Protein AF-A0A1J3FNC4-F1 (afdb_monomer_lite)

Organism: Noccaea caerulescens (NCBI:txid107243)

Radius of gyration: 22.96 Å; chains: 1; bounding box: 68×33×52 Å

Foldseek 3Di:
DVLLCVQPVDDQQDDPDDVSSVVSLQPPDGDDDPPDDDDPLSVVLVNLQSDNPLCSHQCNPPHCVSVCPRPVNPPDDPVCNVVDDDPDDDDDDDCPVVPDDDPPDPPPPDDDD

InterPro domains:
  IPR000719 Protein kinase domain [PF00069] (1-73)
  IPR000719 Protein kinase domain [PS50011] (1-73)
  IPR011009 Protein kinase-like domain superfamily [SSF56112] (2-102)

pLDDT: mean 89.95, std 14.68, range [39.69, 98.56]

Secondary structure (DSSP, 8-state):
-HHHHHHHSS-TT--SSHHHHHHHHHHPPP---SSS---HHHHHHHHHHT-SSGGGSTTTTTTHHHHHTSGGGTT--TTTGGGSPPS--PPPP-GGGG------SSSSSS---

Sequence (113 aa):
IFIYELLYGSTPFKGQGNRATLHNVIGQALRFPELPHVSSAARDLIKGLLVKEPQKRIAYKRGATEIKQHPFFEGVNWALIRSATPPHVPEPVDFSCFASKDKESLAAVDGGK

Structure (mmCIF, N/CA/C/O backbone):
data_AF-A0A1J3FNC4-F1
#
_entry.id   AF-A0A1J3FNC4-F1
#
loop_
_atom_site.group_PDB
_atom_site.id
_atom_site.type_symbol
_atom_site.label_atom_id
_atom_site.label_alt_id
_atom_site.label_comp_id
_atom_site.label_asym_id
_atom_site.label_entity_id
_atom_site.label_seq_id
_atom_site.pdbx_PDB_ins_code
_atom_site.Cartn_x
_atom_site.Cartn_y
_atom_site.Cartn_z
_atom_site.occupancy
_atom_site.B_iso_or_equiv
_atom_site.auth_seq_id
_atom_site.auth_comp_id
_atom_site.auth_asym_id
_atom_site.auth_atom_id
_atom_site.pdbx_PDB_model_num
ATOM 1 N N . ILE A 1 1 ? 2.159 0.651 4.144 1.00 96.38 1 ILE A N 1
ATOM 2 C CA . ILE A 1 1 ? 2.941 1.885 4.408 1.00 96.38 1 ILE A CA 1
ATOM 3 C C . ILE A 1 1 ? 3.910 2.146 3.262 1.00 96.38 1 ILE A C 1
ATOM 5 O O . ILE A 1 1 ? 3.748 3.167 2.615 1.00 96.38 1 ILE A O 1
ATOM 9 N N . PHE A 1 2 ? 4.795 1.203 2.923 1.00 97.75 2 PHE A N 1
ATOM 10 C CA . PHE A 1 2 ? 5.807 1.404 1.876 1.00 97.75 2 PHE A CA 1
ATOM 11 C C . PHE A 1 2 ? 5.288 1.831 0.501 1.00 97.75 2 PHE A C 1
ATOM 13 O O . PHE A 1 2 ? 5.858 2.739 -0.075 1.00 97.75 2 PHE A O 1
ATOM 20 N N . ILE A 1 3 ? 4.189 1.264 -0.011 1.00 97.69 3 ILE A N 1
ATOM 21 C CA . ILE A 1 3 ? 3.654 1.695 -1.322 1.00 97.69 3 ILE A CA 1
ATOM 22 C C . ILE A 1 3 ? 3.318 3.195 -1.319 1.00 97.69 3 ILE A C 1
ATOM 24 O O . ILE A 1 3 ? 3.621 3.894 -2.276 1.00 97.69 3 ILE A O 1
ATOM 28 N N . TYR A 1 4 ? 2.741 3.707 -0.228 1.00 98.38 4 TYR A N 1
ATOM 29 C CA . TYR A 1 4 ? 2.478 5.141 -0.089 1.00 98.38 4 TYR A CA 1
ATOM 30 C C . TYR A 1 4 ? 3.793 5.934 -0.080 1.00 98.38 4 TYR A C 1
ATOM 32 O O . TYR A 1 4 ? 3.917 6.925 -0.785 1.00 98.38 4 TYR A O 1
ATOM 40 N N . GLU A 1 5 ? 4.784 5.486 0.685 1.00 98.00 5 GLU A N 1
ATOM 41 C CA . GLU A 1 5 ? 6.072 6.173 0.809 1.00 98.00 5 GLU A CA 1
ATOM 42 C C . GLU A 1 5 ? 6.870 6.196 -0.498 1.00 98.00 5 GLU A C 1
ATOM 44 O O . GLU A 1 5 ? 7.408 7.237 -0.853 1.00 98.00 5 GLU A O 1
ATOM 49 N N . LEU A 1 6 ? 6.873 5.103 -1.261 1.00 96.94 6 LEU A N 1
ATOM 50 C CA . LEU A 1 6 ? 7.512 5.042 -2.577 1.00 96.94 6 LEU A CA 1
ATOM 51 C C . LEU A 1 6 ? 6.870 6.007 -3.585 1.00 96.94 6 LEU A C 1
ATOM 53 O O . LEU A 1 6 ? 7.549 6.489 -4.483 1.00 96.94 6 LEU A O 1
ATOM 57 N N . LEU A 1 7 ? 5.572 6.290 -3.441 1.00 97.00 7 LEU A N 1
ATOM 58 C CA . LEU A 1 7 ? 4.832 7.165 -4.354 1.00 97.00 7 LEU A CA 1
ATOM 59 C C . LEU A 1 7 ? 4.842 8.638 -3.921 1.00 97.00 7 LEU A C 1
ATOM 61 O O . LEU A 1 7 ? 4.798 9.519 -4.773 1.00 97.00 7 LEU A O 1
ATOM 65 N N . TYR A 1 8 ? 4.884 8.911 -2.615 1.00 96.94 8 TYR A N 1
ATOM 66 C CA . TYR A 1 8 ? 4.749 10.260 -2.048 1.00 96.94 8 TYR A CA 1
ATOM 67 C C . TYR A 1 8 ? 6.005 10.770 -1.323 1.00 96.94 8 TYR A C 1
ATOM 69 O O . TYR A 1 8 ? 5.998 11.884 -0.802 1.00 96.94 8 TYR A O 1
ATOM 77 N N . GLY A 1 9 ? 7.064 9.963 -1.216 1.00 96.56 9 GLY A N 1
ATOM 78 C CA . GLY A 1 9 ? 8.321 10.315 -0.541 1.00 96.56 9 GLY A CA 1
ATOM 79 C C . GLY A 1 9 ? 8.217 10.488 0.981 1.00 96.56 9 GLY A C 1
ATOM 80 O O . GLY A 1 9 ? 9.153 10.962 1.621 1.00 96.56 9 GLY A O 1
ATOM 81 N N . SER A 1 10 ? 7.076 10.155 1.585 1.00 95.00 10 SER A N 1
ATOM 82 C CA . SER A 1 10 ? 6.831 10.300 3.024 1.00 95.00 10 SER A CA 1
ATOM 83 C C . SER A 1 10 ? 5.831 9.262 3.523 1.00 95.00 10 SER A C 1
ATOM 85 O O . SER A 1 10 ? 5.039 8.732 2.748 1.00 95.00 10 SER A O 1
ATOM 87 N N . THR A 1 11 ? 5.835 8.955 4.822 1.00 96.50 11 THR A N 1
ATOM 88 C CA . THR A 1 11 ? 4.864 8.015 5.401 1.00 96.50 11 THR A CA 1
ATOM 89 C C . THR A 1 11 ? 3.523 8.705 5.698 1.00 96.50 11 THR A C 1
ATOM 91 O O . THR A 1 11 ? 3.500 9.863 6.119 1.00 96.50 11 THR A O 1
ATOM 94 N N . PRO A 1 12 ? 2.378 8.007 5.552 1.00 96.75 12 PRO A N 1
ATOM 95 C CA . PRO A 1 12 ? 1.048 8.629 5.634 1.00 96.75 12 PRO A CA 1
ATOM 96 C C . PRO A 1 12 ? 0.649 9.104 7.043 1.00 96.75 12 PRO A C 1
ATOM 98 O O . PRO A 1 12 ? -0.330 9.833 7.193 1.00 96.75 12 PRO A O 1
ATOM 101 N N . PHE A 1 13 ? 1.375 8.676 8.080 1.00 97.81 13 PHE A N 1
ATOM 102 C CA . PHE A 1 13 ? 1.058 8.943 9.489 1.00 97.81 13 PHE A CA 1
ATOM 103 C C . PHE A 1 13 ? 2.236 9.565 10.254 1.00 97.81 13 PHE A C 1
ATOM 105 O O . PHE A 1 13 ? 2.266 9.504 11.483 1.00 97.81 13 PHE A O 1
ATOM 112 N N . LYS A 1 14 ? 3.225 10.140 9.553 1.00 96.25 14 LYS A N 1
ATOM 113 C CA . LYS A 1 14 ? 4.409 10.747 10.178 1.00 96.25 14 LYS A CA 1
ATOM 114 C C . LYS A 1 14 ? 3.996 11.835 11.177 1.00 96.25 14 LYS A C 1
ATOM 116 O O . LYS A 1 14 ? 3.299 12.778 10.816 1.00 96.25 14 LYS A O 1
ATOM 121 N N . GLY A 1 15 ? 4.417 11.695 12.431 1.00 96.38 15 GLY A N 1
ATOM 122 C CA . GLY A 1 15 ? 4.325 12.735 13.455 1.00 96.38 15 GLY A CA 1
ATOM 123 C C . GLY A 1 15 ? 5.683 13.393 13.718 1.00 96.38 15 GLY A C 1
ATOM 124 O O . GLY A 1 15 ? 6.698 12.988 13.155 1.00 96.38 15 GLY A O 1
ATOM 125 N N . GLN A 1 16 ? 5.714 14.380 14.618 1.00 96.19 16 GLN A N 1
ATOM 126 C CA . GLN A 1 16 ? 6.950 15.074 15.027 1.00 96.19 16 GLN A CA 1
ATOM 127 C C . GLN A 1 16 ? 7.969 14.146 15.723 1.00 96.19 16 GLN A C 1
ATOM 129 O O . GLN A 1 16 ? 9.150 14.459 15.797 1.00 96.19 16 GLN A O 1
ATOM 134 N N . GLY A 1 17 ? 7.523 12.987 16.213 1.00 97.25 17 GLY A N 1
ATOM 135 C CA . GLY A 1 17 ? 8.362 11.944 16.796 1.00 97.25 17 GLY A CA 1
ATOM 136 C C . GLY A 1 17 ? 7.584 10.637 16.958 1.00 97.25 17 GLY A C 1
ATOM 137 O O . GLY A 1 17 ? 6.402 10.563 16.614 1.00 97.25 17 GLY A O 1
ATOM 138 N N . ASN A 1 18 ? 8.221 9.606 17.517 1.00 97.50 18 ASN A N 1
ATOM 139 C CA . ASN A 1 18 ? 7.668 8.243 17.555 1.00 97.50 18 ASN A CA 1
ATOM 140 C C . ASN A 1 18 ? 6.295 8.161 18.231 1.00 97.50 18 ASN A C 1
ATOM 142 O O . ASN A 1 18 ? 5.379 7.543 17.694 1.00 97.50 18 ASN A O 1
ATOM 146 N N . ARG A 1 19 ? 6.120 8.832 19.378 1.00 98.00 19 ARG A N 1
ATOM 147 C CA . ARG A 1 19 ? 4.841 8.848 20.109 1.00 98.00 19 ARG A CA 1
ATOM 148 C C . ARG A 1 19 ? 3.711 9.447 19.268 1.00 98.00 19 ARG A C 1
ATOM 150 O O . ARG A 1 19 ? 2.631 8.869 19.199 1.00 98.00 19 ARG A O 1
ATOM 157 N N . ALA A 1 20 ? 3.980 10.566 18.595 1.00 98.00 20 ALA A N 1
ATOM 158 C CA . ALA A 1 20 ? 3.010 11.221 17.721 1.00 98.00 20 ALA A CA 1
ATOM 159 C C . ALA A 1 20 ? 2.680 10.350 16.498 1.00 98.00 20 ALA A C 1
ATOM 161 O O . ALA A 1 20 ? 1.515 10.197 16.149 1.00 98.00 20 ALA A O 1
ATOM 162 N N . THR A 1 21 ? 3.685 9.710 15.892 1.00 97.88 21 THR A N 1
ATOM 163 C CA . THR A 1 21 ? 3.482 8.775 14.776 1.00 97.88 21 THR A CA 1
ATOM 164 C C . THR A 1 21 ? 2.597 7.598 15.183 1.00 97.88 21 THR A C 1
ATOM 166 O O . THR A 1 21 ? 1.655 7.275 14.468 1.00 97.88 21 THR A O 1
ATOM 169 N N . LEU A 1 22 ? 2.839 6.979 16.344 1.00 97.31 22 LEU A N 1
ATOM 170 C CA . LEU A 1 22 ? 2.007 5.874 16.837 1.00 97.31 22 LEU A CA 1
ATOM 171 C C . LEU A 1 22 ? 0.562 6.317 17.085 1.00 97.31 22 LEU A C 1
ATOM 173 O O . LEU A 1 22 ? -0.371 5.629 16.672 1.00 97.31 22 LEU A O 1
ATOM 177 N N . HIS A 1 23 ? 0.373 7.494 17.686 1.00 98.00 23 HIS A N 1
ATOM 178 C CA . HIS A 1 23 ? -0.953 8.081 17.857 1.00 98.00 23 HIS A CA 1
ATOM 179 C C . HIS A 1 23 ? -1.663 8.280 16.504 1.00 98.00 23 HIS A C 1
ATOM 181 O O . HIS A 1 23 ? -2.815 7.876 16.337 1.00 98.00 23 HIS A O 1
ATOM 187 N N . ASN A 1 24 ? -0.960 8.809 15.499 1.00 97.88 24 ASN A N 1
ATOM 188 C CA . ASN A 1 24 ? -1.502 9.014 14.153 1.00 97.88 24 ASN A CA 1
ATOM 189 C C . ASN A 1 24 ? -1.832 7.688 13.448 1.00 97.88 24 ASN A C 1
ATOM 191 O O . ASN A 1 24 ? -2.865 7.572 12.788 1.00 97.88 24 ASN A O 1
ATOM 195 N N . VAL A 1 25 ? -0.999 6.656 13.614 1.00 96.94 25 VAL A N 1
ATOM 196 C CA . VAL A 1 25 ? -1.254 5.313 13.067 1.00 96.94 25 VAL A CA 1
ATOM 197 C C . VAL A 1 25 ? -2.571 4.740 13.590 1.00 96.94 25 VAL A C 1
ATOM 199 O O . VAL A 1 25 ? -3.243 4.025 12.848 1.00 96.94 25 VAL A O 1
ATOM 202 N N . ILE A 1 26 ? -2.991 5.087 14.806 1.00 95.94 26 ILE A N 1
ATOM 203 C CA . ILE A 1 26 ? -4.258 4.628 15.382 1.00 95.94 26 ILE A CA 1
ATOM 204 C C . ILE A 1 26 ? -5.411 5.551 14.961 1.00 95.94 26 ILE A C 1
ATOM 206 O O . ILE A 1 26 ? -6.367 5.088 14.342 1.00 95.94 26 ILE A O 1
ATOM 210 N N . GLY A 1 27 ? -5.308 6.850 15.255 1.00 94.50 27 GLY A N 1
ATOM 211 C CA . GLY A 1 27 ? -6.442 7.779 15.177 1.00 94.50 27 GLY A CA 1
ATOM 212 C C . GLY A 1 27 ? -6.557 8.592 13.887 1.00 94.50 27 GLY A C 1
ATOM 213 O O . GLY A 1 27 ? -7.648 9.035 13.536 1.00 94.50 27 GLY A O 1
ATOM 214 N N . GLN A 1 28 ? -5.464 8.802 13.150 1.00 96.50 28 GLN A N 1
ATOM 215 C CA . GLN A 1 28 ? -5.495 9.654 11.962 1.00 96.50 28 GLN A CA 1
ATOM 216 C C . GLN A 1 28 ? -6.058 8.894 10.755 1.00 96.50 28 GLN A C 1
ATOM 218 O O . GLN A 1 28 ? -5.614 7.785 10.423 1.00 96.50 28 GLN A O 1
ATOM 223 N N . ALA A 1 29 ? -7.008 9.523 10.060 1.00 96.56 29 ALA A N 1
ATOM 224 C CA . ALA A 1 29 ? -7.515 9.042 8.781 1.00 96.56 29 ALA A CA 1
ATOM 225 C C . ALA A 1 29 ? -6.429 9.120 7.693 1.00 96.56 29 ALA A C 1
ATOM 227 O O . ALA A 1 29 ? -5.627 10.056 7.655 1.00 96.56 29 ALA A O 1
ATOM 228 N N . LEU A 1 30 ? -6.416 8.139 6.789 1.00 97.44 30 LEU A N 1
ATOM 229 C CA . LEU A 1 30 ? -5.533 8.153 5.626 1.00 97.44 30 LEU A CA 1
ATOM 230 C C . LEU A 1 30 ? -5.921 9.312 4.699 1.00 97.44 30 LEU A C 1
ATOM 232 O O . LEU A 1 30 ? -7.071 9.411 4.273 1.00 97.44 30 LEU A O 1
ATOM 236 N N . ARG A 1 31 ? -4.952 10.163 4.362 1.00 96.56 31 ARG A N 1
ATOM 237 C CA . ARG A 1 31 ? -5.103 11.248 3.387 1.00 96.56 31 ARG A CA 1
ATOM 238 C C . ARG A 1 31 ? -4.083 11.073 2.276 1.00 96.56 31 ARG A C 1
ATOM 240 O O . ARG A 1 31 ? -3.007 10.535 2.510 1.00 96.56 31 ARG A O 1
ATOM 247 N N . PHE A 1 32 ? -4.439 11.535 1.086 1.00 96.88 32 PHE A N 1
ATOM 248 C CA . PHE A 1 32 ? -3.547 11.555 -0.062 1.00 96.88 32 PHE A CA 1
ATOM 249 C C . PHE A 1 32 ? -3.357 13.009 -0.493 1.00 96.88 32 PHE A C 1
ATOM 251 O O . PHE A 1 32 ? -4.367 13.693 -0.674 1.00 96.88 32 PHE A O 1
ATOM 258 N N . PRO A 1 33 ? -2.116 13.484 -0.666 1.00 95.69 33 PRO A N 1
ATOM 259 C CA . PRO A 1 33 ? -1.872 14.816 -1.200 1.00 95.69 33 PRO A CA 1
ATOM 260 C C . PRO A 1 33 ? -2.320 14.891 -2.666 1.00 95.69 33 PRO A C 1
ATOM 262 O O . PRO A 1 33 ? -2.498 13.863 -3.331 1.00 95.69 33 PRO A O 1
ATOM 265 N N . GLU A 1 34 ? -2.528 16.111 -3.159 1.00 94.12 34 GLU A N 1
ATOM 266 C CA . GLU A 1 34 ? -2.914 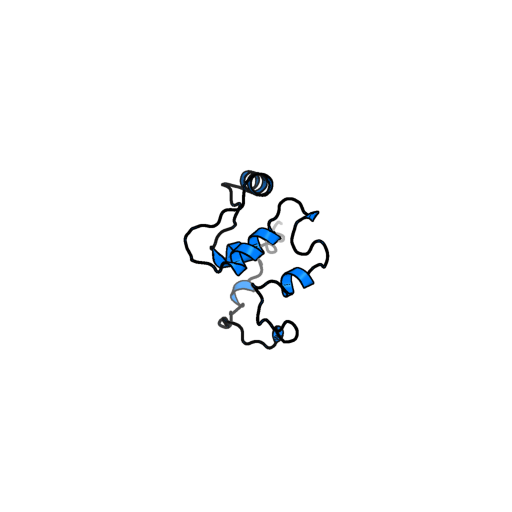16.369 -4.554 1.00 94.12 34 GLU A CA 1
ATOM 267 C C . GLU A 1 34 ? -1.788 16.024 -5.534 1.00 94.12 34 GLU A C 1
ATOM 269 O O . GLU A 1 34 ? -2.055 15.512 -6.621 1.00 94.12 34 GLU A O 1
ATOM 274 N N . LEU A 1 35 ? -0.538 16.230 -5.107 1.00 93.75 35 LEU A N 1
ATOM 275 C CA . LEU A 1 35 ? 0.672 15.961 -5.875 1.00 93.75 35 LEU A CA 1
ATOM 276 C C . LEU A 1 35 ? 1.660 15.084 -5.078 1.00 93.75 35 LEU A C 1
ATOM 278 O O . LEU A 1 35 ? 1.727 15.213 -3.851 1.00 93.75 35 LEU A O 1
ATOM 282 N N . PRO A 1 36 ? 2.454 14.228 -5.752 1.00 95.56 36 PRO A N 1
ATOM 283 C CA . PRO A 1 36 ? 2.344 13.858 -7.168 1.00 95.56 36 PRO A CA 1
ATOM 284 C C . PRO A 1 36 ? 1.033 13.125 -7.501 1.00 95.56 36 PRO A C 1
ATOM 286 O O . PRO A 1 36 ? 0.400 12.505 -6.639 1.00 95.56 36 PRO A O 1
ATOM 289 N N . HIS A 1 37 ? 0.626 13.192 -8.772 1.00 95.88 37 HIS A N 1
ATOM 290 C CA . HIS A 1 37 ? -0.512 12.423 -9.263 1.00 95.88 37 HIS A CA 1
ATOM 291 C C . HIS A 1 37 ? -0.180 10.930 -9.249 1.00 95.88 37 HIS A C 1
ATOM 293 O O . HIS A 1 37 ? 0.808 10.481 -9.822 1.00 95.88 37 HIS A O 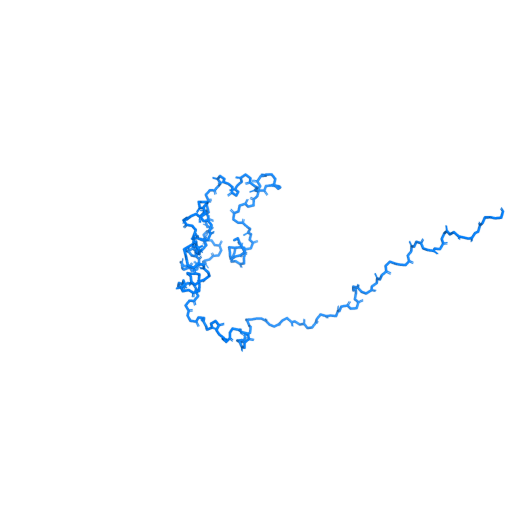1
ATOM 299 N N . VAL A 1 38 ? -1.040 10.160 -8.593 1.00 96.50 38 VAL A N 1
ATOM 300 C CA . VAL A 1 38 ? -0.913 8.712 -8.424 1.00 96.50 38 VAL A CA 1
ATOM 301 C C . VAL A 1 38 ? -2.191 8.064 -8.940 1.00 96.50 38 VAL A C 1
ATOM 303 O O . VAL A 1 38 ? -3.282 8.609 -8.748 1.00 96.50 38 VAL A O 1
ATOM 306 N N . SER A 1 39 ? -2.067 6.901 -9.582 1.00 97.38 39 SER A N 1
ATOM 307 C CA . SER A 1 39 ? -3.209 6.197 -10.166 1.00 97.38 39 SER A CA 1
ATOM 308 C C . SER A 1 39 ? -4.293 5.885 -9.126 1.00 97.38 39 SER A C 1
ATOM 310 O O . SER A 1 39 ? -4.020 5.633 -7.946 1.00 97.38 39 SER A O 1
ATOM 312 N N . SER A 1 40 ? -5.553 5.877 -9.568 1.00 97.81 40 SER A N 1
ATOM 313 C CA . SER A 1 40 ? -6.694 5.509 -8.723 1.00 97.81 40 SER A CA 1
ATOM 314 C C . SER A 1 40 ? -6.528 4.104 -8.142 1.00 97.81 40 SER A C 1
ATOM 316 O O . SER A 1 40 ? -6.750 3.920 -6.948 1.00 97.81 40 SER A O 1
ATOM 318 N N . ALA A 1 41 ? -6.038 3.152 -8.943 1.00 98.31 41 ALA A N 1
ATOM 319 C CA . ALA A 1 41 ? -5.749 1.786 -8.516 1.00 98.31 41 ALA A CA 1
ATOM 320 C C . ALA A 1 41 ? -4.702 1.722 -7.388 1.00 98.31 41 ALA A C 1
ATOM 322 O O . ALA A 1 41 ? -4.862 0.955 -6.441 1.00 98.31 41 ALA A O 1
ATOM 323 N N . ALA A 1 42 ? -3.652 2.547 -7.432 1.00 98.06 42 ALA A N 1
ATOM 324 C CA . ALA A 1 42 ? -2.664 2.606 -6.354 1.00 98.06 42 ALA A CA 1
ATOM 325 C C . ALA A 1 42 ? -3.269 3.168 -5.061 1.00 98.06 42 ALA A C 1
ATOM 327 O O . ALA A 1 42 ? -3.084 2.601 -3.982 1.00 98.06 42 ALA A O 1
ATOM 328 N N . ARG A 1 43 ? -4.035 4.263 -5.163 1.00 98.19 43 ARG A N 1
ATOM 329 C CA . ARG A 1 43 ? -4.746 4.850 -4.016 1.00 98.19 43 ARG A CA 1
ATOM 330 C C . ARG A 1 43 ? -5.738 3.860 -3.405 1.00 98.19 43 ARG A C 1
ATOM 332 O O . ARG A 1 43 ? -5.823 3.780 -2.181 1.00 98.19 43 ARG A O 1
ATOM 339 N N . ASP A 1 44 ? -6.453 3.108 -4.235 1.00 98.50 44 ASP A N 1
ATOM 340 C CA . ASP A 1 44 ? -7.407 2.088 -3.802 1.00 98.50 44 ASP A CA 1
ATOM 341 C C . ASP A 1 44 ? -6.719 0.938 -3.051 1.00 98.50 44 ASP A C 1
ATOM 343 O O . ASP A 1 44 ? -7.080 0.639 -1.910 1.00 98.50 44 ASP A O 1
ATOM 347 N N . LEU A 1 45 ? -5.616 0.410 -3.598 1.00 98.56 45 LEU A N 1
ATOM 348 C CA . LEU A 1 45 ? -4.818 -0.616 -2.924 1.00 98.56 45 LEU A CA 1
ATOM 349 C C . LEU A 1 45 ? -4.320 -0.136 -1.554 1.00 98.56 45 LEU A C 1
ATOM 351 O O . LEU A 1 45 ? -4.417 -0.856 -0.558 1.00 98.56 45 LEU A O 1
ATOM 355 N N . ILE A 1 46 ? -3.788 1.089 -1.480 1.00 98.38 46 ILE A N 1
ATOM 356 C CA . ILE A 1 46 ? -3.290 1.662 -0.223 1.00 98.38 46 ILE A CA 1
ATOM 357 C C . ILE A 1 46 ? -4.429 1.805 0.795 1.00 98.38 46 ILE A C 1
ATOM 359 O O . ILE A 1 46 ? -4.222 1.481 1.967 1.00 98.38 46 ILE A O 1
ATOM 363 N N . LYS A 1 47 ? -5.623 2.249 0.374 1.00 98.19 47 LYS A N 1
ATOM 364 C CA . LYS A 1 47 ? -6.803 2.316 1.252 1.00 98.19 47 LYS A CA 1
ATOM 365 C C . LYS A 1 47 ? -7.137 0.938 1.820 1.00 98.19 47 LYS A C 1
ATOM 367 O O . LYS A 1 47 ? -7.269 0.821 3.035 1.00 98.19 47 LYS A O 1
ATOM 372 N N . GLY A 1 48 ? -7.191 -0.095 0.976 1.00 97.94 48 GLY A N 1
ATOM 373 C CA . GLY A 1 48 ? -7.466 -1.473 1.393 1.00 97.94 48 GLY A CA 1
ATOM 374 C C . GLY A 1 48 ? -6.408 -2.055 2.338 1.00 97.94 48 GLY A C 1
ATOM 375 O O . GLY A 1 48 ? -6.742 -2.766 3.286 1.00 97.94 48 GLY A O 1
ATOM 376 N N . LEU A 1 49 ? -5.129 -1.725 2.131 1.00 97.94 49 LEU A N 1
ATOM 377 C CA . LEU A 1 49 ? -4.015 -2.170 2.982 1.00 97.94 49 LEU A CA 1
ATOM 378 C C . LEU A 1 49 ? -3.949 -1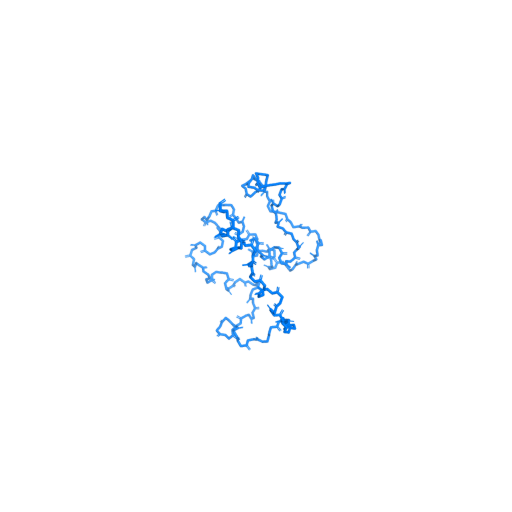.443 4.330 1.00 97.94 49 LEU A C 1
ATOM 380 O O . LEU A 1 49 ? -3.462 -2.010 5.307 1.00 97.94 49 LEU A O 1
ATOM 384 N N . LEU A 1 50 ? -4.394 -0.186 4.393 1.00 97.56 50 LEU A N 1
ATOM 385 C CA . LEU A 1 50 ? -4.292 0.669 5.582 1.00 97.56 50 LEU A CA 1
ATOM 386 C C . LEU A 1 50 ? -5.615 0.811 6.345 1.00 97.56 50 LEU A C 1
ATOM 388 O O . LEU A 1 50 ? -5.764 1.725 7.160 1.00 97.56 50 LEU A O 1
ATOM 392 N N . VAL A 1 51 ? -6.552 -0.117 6.133 1.00 97.31 51 VAL A N 1
ATOM 39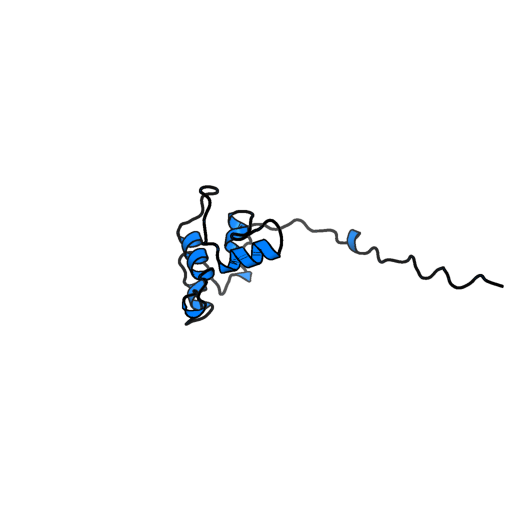3 C CA . VAL A 1 51 ? -7.742 -0.247 6.979 1.00 97.31 51 VAL A CA 1
ATOM 394 C C . VAL A 1 51 ? -7.314 -0.548 8.419 1.00 97.31 51 VAL A C 1
ATOM 396 O O . VAL A 1 51 ? -6.504 -1.451 8.681 1.00 97.31 51 VAL A O 1
ATOM 399 N N . LYS A 1 52 ? -7.858 0.239 9.358 1.00 95.75 52 LYS A N 1
ATOM 400 C CA . LYS A 1 52 ? -7.544 0.140 10.791 1.00 95.75 52 LYS A CA 1
ATOM 401 C C . LYS A 1 52 ? -8.020 -1.191 11.368 1.00 95.75 52 LYS A C 1
ATOM 403 O O . LYS A 1 52 ? -7.254 -1.863 12.048 1.00 95.75 52 LYS A O 1
ATOM 408 N N . GLU A 1 53 ? -9.245 -1.592 11.033 1.00 96.56 53 GLU A N 1
ATOM 409 C CA . GLU A 1 53 ? -9.829 -2.880 11.415 1.00 96.56 53 GLU A CA 1
ATOM 410 C C . GLU A 1 53 ? -9.170 -4.033 10.632 1.00 96.56 53 GLU A C 1
ATOM 412 O O . GLU A 1 53 ? -9.360 -4.127 9.416 1.00 96.56 53 GLU A O 1
ATOM 417 N N . PRO A 1 54 ? -8.428 -4.949 11.287 1.00 95.81 54 PRO A N 1
ATOM 418 C CA . PRO A 1 54 ? -7.676 -5.994 10.584 1.00 95.81 54 PRO A CA 1
ATOM 419 C C . PRO A 1 54 ? -8.552 -6.928 9.741 1.00 95.81 54 PRO A C 1
ATOM 421 O O . PRO A 1 54 ? -8.159 -7.318 8.649 1.00 95.81 54 PRO A O 1
ATOM 424 N N . GLN A 1 55 ? -9.764 -7.219 10.221 1.00 97.62 55 GLN A N 1
ATOM 425 C CA . GLN A 1 55 ? -10.757 -8.096 9.582 1.00 97.62 55 GLN A CA 1
ATOM 426 C C . GLN A 1 55 ? -11.258 -7.564 8.227 1.00 97.62 55 GLN A C 1
ATOM 428 O O . GLN A 1 55 ? -11.733 -8.319 7.382 1.00 97.62 55 GLN A O 1
ATOM 433 N N . LYS A 1 56 ? -11.180 -6.242 8.032 1.00 97.38 56 LYS A N 1
ATOM 434 C CA . LYS A 1 56 ? -11.622 -5.541 6.818 1.00 97.38 56 LYS A CA 1
ATOM 435 C C . LYS A 1 56 ? -10.458 -5.196 5.887 1.00 97.38 56 LYS A C 1
ATOM 437 O O . LYS A 1 56 ? -10.679 -4.644 4.813 1.00 97.38 56 LYS A O 1
ATOM 442 N N . ARG A 1 57 ? -9.220 -5.472 6.302 1.00 97.94 57 ARG A N 1
ATOM 443 C CA . ARG A 1 57 ? -8.026 -5.193 5.507 1.00 97.94 57 ARG A CA 1
ATOM 444 C C . ARG A 1 57 ? -7.954 -6.163 4.331 1.00 97.94 57 ARG A C 1
ATOM 446 O O . ARG A 1 57 ? -8.235 -7.351 4.487 1.00 97.94 57 ARG A O 1
ATOM 453 N N . ILE A 1 58 ? -7.536 -5.673 3.166 1.00 97.12 58 ILE A N 1
ATOM 454 C CA . ILE A 1 58 ? -7.213 -6.558 2.039 1.00 97.12 58 ILE A CA 1
ATOM 455 C C . ILE A 1 58 ? -6.163 -7.592 2.477 1.00 97.12 58 ILE A C 1
ATOM 457 O O . ILE A 1 58 ? -5.305 -7.295 3.311 1.00 97.12 58 ILE A O 1
ATOM 461 N N . ALA A 1 59 ? -6.240 -8.793 1.912 1.00 96.69 59 ALA A N 1
ATOM 462 C CA . ALA A 1 59 ? -5.513 -9.997 2.299 1.00 96.69 59 ALA A CA 1
ATOM 463 C C . ALA A 1 59 ? -5.996 -10.685 3.584 1.00 96.69 59 ALA A C 1
ATOM 465 O O . ALA A 1 59 ? -5.407 -11.696 3.964 1.00 96.69 59 ALA A O 1
ATOM 466 N N . TYR A 1 60 ? -7.067 -10.218 4.238 1.00 97.44 60 TYR A N 1
ATOM 467 C CA . TYR A 1 60 ? -7.583 -10.899 5.428 1.00 97.44 60 TYR A CA 1
ATOM 468 C C . TYR A 1 60 ? -8.183 -12.281 5.113 1.00 97.44 60 TYR A C 1
ATOM 470 O O . TYR A 1 60 ? -7.913 -13.239 5.832 1.00 97.44 60 TYR A O 1
ATOM 478 N N . LYS A 1 61 ? -8.974 -12.418 4.035 1.00 95.19 61 LYS A N 1
ATOM 479 C CA . LYS A 1 61 ? -9.709 -13.667 3.747 1.00 95.19 61 LYS A CA 1
ATOM 480 C C . LYS A 1 61 ? -8.898 -14.664 2.923 1.00 95.19 61 LYS A C 1
ATOM 482 O O . LYS A 1 61 ? -8.868 -15.845 3.249 1.00 95.19 61 LYS A O 1
ATOM 487 N N . ARG A 1 62 ? -8.265 -14.208 1.838 1.00 96.25 62 ARG A N 1
ATOM 488 C CA . ARG A 1 62 ? -7.512 -15.071 0.902 1.00 96.25 62 ARG A CA 1
ATOM 489 C C . ARG A 1 62 ? -6.018 -14.745 0.829 1.00 96.25 62 ARG A C 1
ATOM 491 O O . ARG A 1 62 ? -5.343 -15.139 -0.128 1.00 96.25 62 ARG A O 1
ATOM 498 N N . GLY A 1 63 ? -5.495 -14.016 1.812 1.00 96.25 63 GLY A N 1
ATOM 499 C CA . GLY A 1 63 ? -4.073 -13.698 1.893 1.00 96.25 63 GLY A CA 1
ATOM 500 C C . GLY A 1 63 ? -3.567 -12.909 0.684 1.00 96.25 63 GLY A C 1
ATOM 501 O O . GLY A 1 63 ? -4.276 -12.106 0.076 1.00 96.25 63 GLY A O 1
ATOM 502 N N . ALA A 1 64 ? -2.317 -13.173 0.303 1.00 95.94 64 ALA A N 1
ATOM 503 C CA . ALA A 1 64 ? -1.629 -12.455 -0.767 1.00 95.94 64 ALA A CA 1
ATOM 504 C C . ALA A 1 64 ? -2.337 -12.523 -2.133 1.00 95.94 64 ALA A C 1
ATOM 506 O O . ALA A 1 64 ? -2.105 -11.659 -2.975 1.00 95.94 64 ALA A O 1
ATOM 507 N N . THR A 1 65 ? -3.204 -13.511 -2.369 1.00 97.19 65 THR A N 1
ATOM 508 C CA . THR A 1 65 ? -3.940 -13.645 -3.634 1.00 97.19 65 THR A CA 1
ATOM 509 C C . THR A 1 65 ? -4.833 -12.434 -3.910 1.00 97.19 65 THR A C 1
ATOM 511 O O . THR A 1 65 ? -4.916 -12.004 -5.055 1.00 97.19 65 THR A O 1
ATOM 514 N N . GLU A 1 66 ? -5.454 -11.846 -2.881 1.00 97.50 66 GLU A N 1
ATOM 515 C CA . GLU A 1 66 ? -6.259 -10.621 -3.032 1.00 97.50 66 GLU A CA 1
ATOM 516 C C . GLU A 1 66 ? -5.410 -9.436 -3.493 1.00 97.50 66 GLU A C 1
ATOM 518 O O . GLU A 1 66 ? -5.829 -8.675 -4.358 1.00 97.50 66 GLU A O 1
ATOM 523 N N . ILE A 1 67 ? -4.190 -9.316 -2.966 1.00 97.81 67 ILE A N 1
ATOM 524 C CA . ILE A 1 67 ? -3.253 -8.261 -3.363 1.00 97.81 67 ILE A CA 1
ATOM 525 C C . ILE A 1 67 ? -2.806 -8.487 -4.810 1.00 97.81 67 ILE A C 1
ATOM 527 O O . ILE A 1 67 ? -2.844 -7.560 -5.607 1.00 97.81 67 ILE A O 1
ATOM 531 N N . LYS A 1 68 ? -2.429 -9.720 -5.172 1.00 96.88 68 LYS A N 1
ATOM 532 C CA . LYS A 1 68 ? -1.934 -10.058 -6.519 1.00 96.88 68 LYS A CA 1
ATOM 533 C C . LYS A 1 68 ? -2.962 -9.839 -7.631 1.00 96.88 68 LYS A C 1
ATOM 535 O O . LYS A 1 68 ? -2.560 -9.585 -8.759 1.00 96.88 68 LYS A O 1
ATOM 540 N N . GLN A 1 69 ? -4.251 -9.981 -7.320 1.00 97.00 69 GLN A N 1
ATOM 541 C CA . GLN A 1 69 ? -5.368 -9.791 -8.256 1.00 97.00 69 GLN A CA 1
ATOM 542 C C . GLN A 1 69 ? -5.895 -8.351 -8.288 1.00 97.00 69 GLN A C 1
ATOM 544 O O . GLN A 1 69 ? -6.803 -8.050 -9.057 1.00 97.00 69 GLN A O 1
ATOM 549 N N . HIS A 1 70 ? -5.367 -7.463 -7.444 1.00 98.38 70 HIS A N 1
ATOM 550 C CA . HIS A 1 70 ? -5.796 -6.074 -7.406 1.00 98.38 70 HIS A CA 1
ATOM 551 C C . HIS A 1 70 ? -5.446 -5.357 -8.725 1.00 98.38 70 HIS A C 1
ATOM 553 O O . HIS A 1 70 ? -4.327 -5.546 -9.207 1.00 98.38 70 HIS A O 1
ATOM 559 N N . PRO A 1 71 ? -6.300 -4.455 -9.258 1.00 98.38 71 PRO A N 1
ATOM 560 C CA . PRO A 1 71 ? -6.025 -3.714 -10.500 1.00 98.38 71 PRO A CA 1
ATOM 561 C C . PRO A 1 71 ? -4.690 -2.955 -10.528 1.00 98.38 71 PRO A C 1
ATOM 563 O O . PRO A 1 71 ? -4.127 -2.696 -11.581 1.00 98.38 71 PRO A O 1
ATOM 566 N N . PHE A 1 72 ? -4.138 -2.619 -9.360 1.00 98.06 72 PHE A N 1
ATOM 567 C CA . PHE A 1 72 ? -2.805 -2.007 -9.252 1.00 98.06 72 PHE A CA 1
ATOM 568 C C . PHE A 1 72 ? -1.682 -2.898 -9.810 1.00 98.06 72 PHE A C 1
ATOM 570 O O . PHE A 1 72 ? -0.681 -2.382 -10.292 1.00 98.06 72 PHE A O 1
ATOM 577 N N . PHE A 1 73 ? -1.843 -4.220 -9.733 1.00 97.25 73 PHE A N 1
ATOM 578 C CA . PHE A 1 73 ? -0.893 -5.207 -10.245 1.00 97.25 73 PHE A CA 1
ATOM 579 C C . PHE A 1 73 ? -1.387 -5.876 -11.537 1.00 97.25 73 PHE A C 1
ATOM 581 O O . PHE A 1 73 ? -0.925 -6.965 -11.888 1.00 97.25 73 PHE A O 1
ATOM 588 N N . GLU A 1 74 ? -2.327 -5.251 -12.249 1.00 96.62 74 GLU A N 1
ATOM 589 C CA . GLU A 1 74 ? -2.746 -5.722 -13.567 1.00 96.62 74 GLU A CA 1
ATOM 590 C C . GLU A 1 74 ? -1.543 -5.792 -14.523 1.00 96.62 74 GLU A C 1
ATOM 592 O O . GLU A 1 74 ? -0.666 -4.929 -14.521 1.00 96.62 74 GLU A O 1
ATOM 597 N N . GLY A 1 75 ? -1.460 -6.875 -15.300 1.00 94.00 75 GLY A N 1
ATOM 598 C CA . GLY A 1 75 ? -0.337 -7.137 -16.206 1.00 94.00 75 GLY A CA 1
ATOM 599 C C . GLY A 1 75 ? 0.921 -7.719 -15.545 1.00 94.00 75 GLY A C 1
ATOM 600 O O . GLY A 1 75 ? 1.840 -8.127 -16.254 1.00 94.00 75 GLY A O 1
ATOM 601 N N . VAL A 1 76 ? 0.981 -7.833 -14.212 1.00 95.44 76 VAL A N 1
ATOM 602 C CA . VAL A 1 76 ? 2.141 -8.432 -13.534 1.00 95.44 76 VAL A CA 1
ATOM 603 C C . VAL A 1 76 ? 2.122 -9.955 -13.653 1.00 95.44 76 VAL A C 1
ATOM 605 O O . VAL A 1 76 ? 1.274 -10.640 -13.078 1.00 95.44 76 VAL A O 1
ATOM 608 N N . ASN A 1 77 ? 3.130 -10.513 -14.328 1.00 95.56 77 ASN A N 1
ATOM 609 C CA . ASN A 1 77 ? 3.379 -11.951 -14.314 1.00 95.56 77 ASN A CA 1
ATOM 610 C C . ASN A 1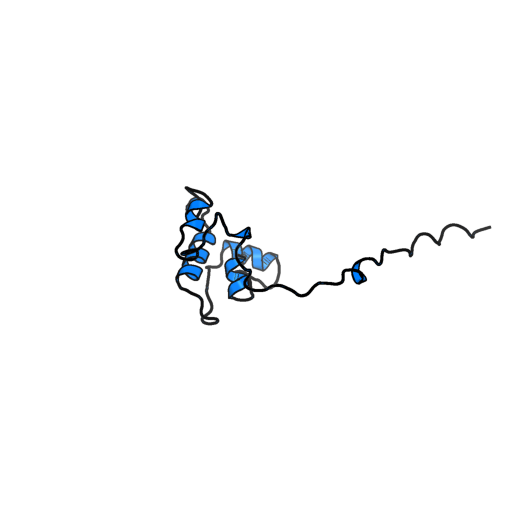 77 ? 4.210 -12.350 -13.084 1.00 95.56 77 ASN A C 1
ATOM 612 O O . ASN A 1 77 ? 5.442 -12.347 -13.099 1.00 95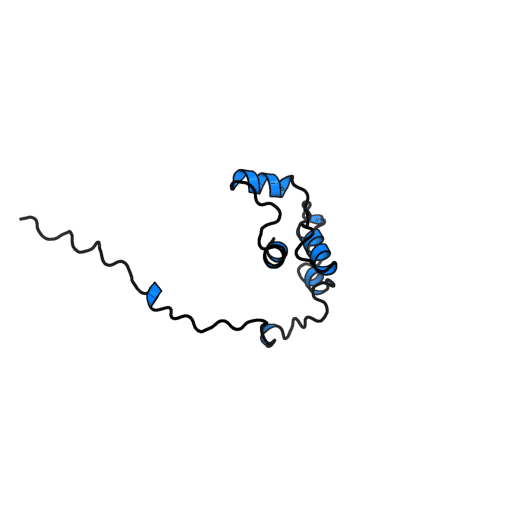.56 77 ASN A O 1
ATOM 616 N N . TRP A 1 78 ? 3.519 -12.744 -12.016 1.00 94.94 78 TRP A N 1
ATOM 617 C CA . TRP A 1 78 ? 4.140 -13.138 -10.749 1.00 94.94 78 TRP A CA 1
ATOM 618 C C . TRP A 1 78 ? 5.076 -14.351 -10.846 1.00 94.94 78 TRP A C 1
ATOM 620 O O . TRP A 1 78 ? 5.980 -14.468 -10.022 1.00 94.94 78 TRP A O 1
ATOM 630 N N . ALA A 1 79 ? 4.879 -15.245 -11.822 1.00 95.56 79 ALA A N 1
ATOM 631 C CA . ALA A 1 79 ? 5.741 -16.412 -12.010 1.00 95.56 79 ALA A CA 1
ATOM 632 C C . ALA A 1 79 ? 7.101 -16.038 -12.623 1.00 95.56 79 ALA A C 1
ATOM 634 O O . ALA A 1 79 ? 8.102 -16.684 -12.329 1.00 95.56 79 ALA A O 1
ATOM 635 N N . LEU A 1 80 ? 7.146 -14.973 -13.430 1.00 95.62 80 LEU A N 1
ATOM 636 C CA . LEU A 1 80 ? 8.345 -14.523 -14.149 1.00 95.62 80 LEU A CA 1
ATOM 637 C C . LEU A 1 80 ? 8.968 -13.249 -13.566 1.00 95.62 80 LEU A C 1
ATOM 639 O O . LEU A 1 80 ? 9.904 -12.706 -14.143 1.00 95.62 80 LEU A O 1
ATOM 643 N N . ILE A 1 81 ? 8.491 -12.773 -12.411 1.00 94.25 81 ILE A N 1
ATOM 644 C CA . ILE A 1 81 ? 8.883 -11.468 -11.855 1.00 94.25 81 ILE A CA 1
ATOM 645 C C . ILE A 1 81 ? 10.398 -11.313 -11.654 1.00 94.25 81 ILE A C 1
ATOM 647 O O . ILE A 1 81 ? 10.929 -10.220 -11.800 1.00 94.25 81 ILE A O 1
ATOM 651 N N . ARG A 1 82 ? 11.109 -12.410 -11.358 1.00 94.25 82 ARG A N 1
ATOM 652 C CA . ARG A 1 82 ? 12.572 -12.415 -11.167 1.00 94.25 82 ARG A CA 1
ATOM 653 C C . ARG A 1 82 ? 13.359 -12.273 -12.469 1.00 94.25 82 ARG A C 1
ATOM 655 O O . ARG A 1 82 ? 14.530 -11.924 -12.424 1.00 94.25 82 ARG A O 1
ATOM 662 N N . SER A 1 83 ? 12.728 -12.578 -13.597 1.00 94.81 83 SER A N 1
ATOM 663 C CA . SER A 1 83 ? 13.311 -12.478 -14.936 1.00 94.81 83 SER A CA 1
ATOM 664 C C . SER A 1 83 ? 12.895 -11.194 -15.651 1.00 94.81 83 SER A C 1
ATOM 666 O O . SER A 1 83 ? 13.367 -10.936 -16.754 1.00 94.81 83 SER A O 1
ATOM 668 N N . ALA A 1 84 ? 12.005 -10.397 -15.052 1.00 92.75 84 ALA A N 1
ATOM 669 C CA . ALA A 1 84 ? 11.615 -9.112 -15.600 1.00 92.75 84 ALA A CA 1
ATOM 670 C C . ALA A 1 84 ? 12.796 -8.135 -15.550 1.00 92.75 84 ALA A C 1
ATOM 672 O O . ALA A 1 84 ? 13.531 -8.077 -14.562 1.00 92.75 84 ALA A O 1
ATOM 673 N N . THR A 1 85 ? 12.954 -7.338 -16.605 1.00 92.88 85 THR A N 1
ATOM 674 C CA . THR A 1 85 ? 13.917 -6.238 -16.612 1.00 92.88 85 THR A CA 1
ATOM 675 C C . THR A 1 85 ? 13.531 -5.235 -15.519 1.00 92.88 85 THR A C 1
ATOM 677 O O . THR A 1 85 ? 12.395 -4.750 -15.525 1.00 92.88 85 THR A O 1
ATOM 680 N N . PRO A 1 86 ? 14.425 -4.927 -14.562 1.00 93.12 86 PRO A N 1
ATOM 681 C CA . PRO A 1 86 ? 14.119 -3.960 -13.521 1.00 93.12 86 PRO A CA 1
ATOM 682 C C . PRO A 1 86 ? 14.016 -2.550 -14.122 1.00 93.12 86 PRO A C 1
ATOM 684 O O . PRO A 1 86 ? 14.697 -2.246 -15.102 1.00 93.12 86 PRO A O 1
ATOM 687 N N . PRO A 1 87 ? 13.219 -1.653 -13.520 1.00 91.31 87 PRO A N 1
ATOM 688 C CA . PRO A 1 87 ? 13.093 -0.275 -13.998 1.00 91.31 87 PRO A CA 1
ATOM 689 C C . PRO A 1 87 ? 14.387 0.534 -13.835 1.00 91.31 87 PRO A C 1
ATOM 691 O O . PRO A 1 87 ? 14.576 1.540 -14.511 1.00 91.31 87 PRO A O 1
ATOM 694 N N . HIS A 1 88 ? 15.270 0.113 -12.929 1.00 92.50 88 HIS A N 1
ATOM 695 C CA . HIS A 1 88 ? 16.561 0.738 -12.696 1.00 92.50 88 HIS A CA 1
ATOM 696 C C . HIS A 1 88 ? 17.584 -0.329 -12.298 1.00 92.50 88 HIS A C 1
ATOM 698 O O . HIS A 1 88 ? 17.308 -1.158 -11.427 1.00 92.50 88 HIS A O 1
ATOM 704 N N . VAL A 1 89 ? 18.754 -0.295 -12.934 1.00 93.06 89 VAL A N 1
ATOM 705 C CA . VAL A 1 89 ? 19.923 -1.100 -12.567 1.00 93.06 89 VAL A CA 1
ATOM 706 C C . VAL A 1 89 ? 20.935 -0.140 -11.938 1.00 93.06 89 VAL A C 1
ATOM 708 O O . VAL A 1 89 ? 21.382 0.767 -12.639 1.00 93.06 89 VAL A O 1
ATOM 711 N N . PRO A 1 90 ? 21.249 -0.273 -10.637 1.00 90.19 90 PRO A N 1
ATOM 712 C CA . PRO A 1 90 ? 22.205 0.610 -9.982 1.00 90.19 90 PRO A CA 1
ATOM 713 C C . PRO A 1 90 ? 23.635 0.324 -10.451 1.00 90.19 90 PRO A C 1
ATOM 715 O O . PRO A 1 90 ? 23.973 -0.814 -10.784 1.00 90.19 90 PRO A O 1
ATOM 718 N N . GLU A 1 91 ? 24.476 1.357 -10.425 1.00 91.75 91 GLU A N 1
ATOM 719 C CA . GLU A 1 91 ? 25.914 1.229 -10.672 1.00 91.75 91 GLU A CA 1
ATOM 720 C C . GLU A 1 91 ? 26.578 0.312 -9.627 1.00 91.75 91 GLU A C 1
ATOM 722 O O . GLU A 1 91 ? 26.138 0.273 -8.468 1.00 91.75 91 GLU A O 1
ATOM 727 N N . PRO A 1 92 ? 27.649 -0.417 -9.993 1.00 89.50 92 PRO A N 1
ATOM 728 C CA . PRO A 1 92 ? 28.417 -1.209 -9.042 1.00 89.50 92 PRO A CA 1
ATOM 729 C C . PRO A 1 92 ? 28.923 -0.347 -7.879 1.00 89.50 92 PRO A C 1
ATOM 731 O O . PRO A 1 92 ? 29.585 0.670 -8.081 1.00 89.50 92 PRO A O 1
ATOM 734 N N . VAL A 1 93 ? 28.624 -0.767 -6.650 1.00 87.00 93 VAL A N 1
ATOM 735 C CA . VAL A 1 93 ? 29.100 -0.092 -5.437 1.00 87.00 93 VAL A CA 1
ATOM 736 C C . VAL A 1 93 ? 30.422 -0.719 -5.007 1.00 87.00 93 VAL A C 1
ATOM 738 O O . VAL A 1 93 ? 30.491 -1.931 -4.797 1.00 87.00 93 VAL A O 1
ATOM 741 N N . ASP A 1 94 ? 31.462 0.101 -4.848 1.00 85.50 94 ASP A N 1
ATOM 742 C CA . ASP A 1 94 ? 32.693 -0.330 -4.188 1.00 85.50 94 ASP A CA 1
ATOM 743 C C . ASP A 1 94 ? 32.483 -0.358 -2.666 1.00 85.50 94 ASP A C 1
ATOM 745 O O . ASP A 1 94 ? 32.268 0.671 -2.024 1.00 85.50 94 ASP A O 1
ATOM 749 N N . PHE A 1 95 ? 32.532 -1.556 -2.086 1.00 82.81 95 PHE A N 1
ATOM 750 C CA . PHE A 1 95 ? 32.355 -1.771 -0.650 1.00 82.81 95 PHE A CA 1
ATOM 751 C C . PHE A 1 95 ? 33.661 -1.647 0.152 1.00 82.81 95 PHE A C 1
ATOM 753 O O . PHE A 1 95 ? 33.640 -1.842 1.370 1.00 82.81 95 PHE A O 1
ATOM 760 N N . SER A 1 96 ? 34.790 -1.316 -0.489 1.00 83.69 96 SER A N 1
ATOM 761 C CA . SER A 1 96 ? 36.096 -1.161 0.167 1.00 83.69 96 SER A CA 1
ATOM 762 C C . SER A 1 96 ? 36.071 -0.160 1.334 1.00 83.69 96 SER A C 1
ATOM 764 O O . SER A 1 96 ? 36.750 -0.366 2.341 1.00 83.69 96 SER A O 1
ATOM 766 N N . CYS A 1 97 ? 35.213 0.864 1.269 1.00 69.62 97 CYS A N 1
ATOM 767 C CA . CYS A 1 97 ? 35.056 1.887 2.305 1.00 69.62 97 CYS A CA 1
ATOM 768 C C . CYS A 1 97 ? 34.391 1.391 3.604 1.00 69.62 97 CYS A C 1
ATOM 770 O O . CYS A 1 97 ? 34.557 2.020 4.648 1.00 69.62 97 CYS A O 1
ATOM 772 N N . PHE A 1 98 ? 33.687 0.253 3.577 1.00 70.75 98 PHE A N 1
ATOM 773 C CA . PHE A 1 98 ? 33.063 -0.353 4.762 1.00 70.75 98 PHE A CA 1
ATOM 774 C C . PHE A 1 98 ? 33.954 -1.414 5.434 1.00 70.75 98 PHE A C 1
ATOM 776 O O . PHE A 1 98 ? 33.564 -1.998 6.444 1.00 70.75 98 PHE A O 1
ATOM 783 N N . ALA A 1 99 ? 35.147 -1.685 4.889 1.00 70.88 99 ALA A N 1
ATOM 784 C CA . ALA A 1 99 ? 36.058 -2.720 5.382 1.00 70.88 99 ALA A CA 1
ATOM 785 C C . ALA A 1 99 ? 36.992 -2.256 6.522 1.00 70.88 99 ALA A C 1
ATOM 787 O O . ALA A 1 99 ? 37.715 -3.079 7.093 1.00 70.88 99 ALA A O 1
ATOM 788 N N . SER A 1 100 ? 36.979 -0.970 6.882 1.00 67.44 100 SER A N 1
ATOM 789 C CA . SER A 1 100 ? 37.813 -0.419 7.956 1.00 67.44 100 SER A CA 1
ATOM 790 C C . SER A 1 100 ? 37.258 -0.805 9.329 1.00 67.44 100 SER A C 1
ATOM 792 O O . SER A 1 100 ? 36.461 -0.089 9.926 1.00 67.44 100 SER A O 1
ATOM 794 N N . LYS A 1 101 ? 37.668 -1.980 9.815 1.00 59.31 101 LYS A N 1
ATOM 795 C CA . LYS A 1 101 ? 37.459 -2.435 11.194 1.00 59.31 101 LYS A CA 1
ATOM 796 C C . LYS A 1 101 ? 38.239 -1.566 12.175 1.00 59.31 101 LYS A C 1
ATOM 798 O O . LYS A 1 101 ? 39.440 -1.364 11.994 1.00 59.31 101 LYS A O 1
ATOM 803 N N . ASP A 1 102 ? 37.568 -1.196 13.259 1.00 63.91 102 ASP A N 1
ATOM 804 C CA . ASP A 1 102 ? 38.163 -0.695 14.493 1.00 63.91 102 ASP A CA 1
ATOM 805 C C . ASP A 1 102 ? 39.366 -1.561 14.905 1.00 63.91 102 ASP A C 1
ATOM 807 O O . ASP A 1 102 ? 39.237 -2.734 15.270 1.00 63.91 102 ASP A O 1
ATOM 811 N N . LYS A 1 103 ? 40.560 -0.974 14.846 1.00 51.84 103 LYS A N 1
ATOM 812 C CA . LYS A 1 103 ? 41.757 -1.466 15.534 1.00 51.84 103 LYS A CA 1
ATOM 813 C C . LYS A 1 103 ? 42.361 -0.331 16.347 1.00 51.84 103 LYS A C 1
ATOM 815 O O . LYS A 1 103 ? 43.507 0.044 16.146 1.00 51.84 103 LYS A O 1
ATOM 820 N N . GLU A 1 104 ? 41.594 0.203 17.287 1.00 54.28 104 GLU A N 1
ATOM 821 C CA . GLU A 1 104 ? 42.128 1.158 18.257 1.00 54.28 104 GLU A CA 1
ATOM 822 C C . GLU A 1 104 ? 41.526 0.912 19.645 1.00 54.28 104 GLU A C 1
ATOM 824 O O . GLU A 1 104 ? 40.782 1.713 20.192 1.00 54.28 104 GLU A O 1
ATOM 829 N N . SER A 1 105 ? 41.797 -0.266 20.213 1.00 47.84 105 SER A N 1
ATOM 830 C CA . SER A 1 105 ? 41.655 -0.487 21.666 1.00 47.84 105 SER A CA 1
ATOM 831 C C . SER A 1 105 ? 42.494 -1.641 22.238 1.00 47.84 105 SER A C 1
ATOM 833 O O . SER A 1 105 ? 42.405 -1.916 23.430 1.00 47.84 105 SER A O 1
ATOM 835 N N . LEU A 1 106 ? 43.385 -2.277 21.459 1.00 52.72 106 LEU A N 1
ATOM 836 C CA . LEU A 1 106 ? 44.244 -3.374 21.948 1.00 52.72 106 LEU A CA 1
ATOM 837 C C . LEU A 1 106 ? 45.726 -2.995 22.154 1.00 52.72 106 LEU A C 1
ATOM 839 O O . LEU A 1 106 ? 46.575 -3.879 22.187 1.00 52.72 106 LEU A O 1
ATOM 843 N N . ALA A 1 107 ? 46.048 -1.702 22.277 1.00 54.59 107 ALA A N 1
ATOM 844 C CA . ALA A 1 107 ? 47.422 -1.215 22.483 1.00 54.59 107 ALA A CA 1
ATOM 845 C C . ALA A 1 107 ? 47.657 -0.537 23.851 1.00 54.59 107 ALA A C 1
ATOM 847 O O . ALA A 1 107 ? 48.667 0.135 24.029 1.00 54.59 107 ALA A O 1
ATOM 848 N N . ALA A 1 108 ? 46.752 -0.700 24.823 1.00 57.31 108 ALA A N 1
ATOM 849 C CA . ALA A 1 108 ? 46.855 -0.045 26.132 1.00 57.31 108 ALA A CA 1
ATOM 850 C C . ALA A 1 108 ? 46.829 -1.026 27.319 1.00 57.31 108 ALA A C 1
ATOM 852 O O . ALA A 1 108 ? 46.185 -0.740 28.319 1.00 57.31 108 ALA A O 1
ATOM 853 N N . VAL A 1 109 ? 47.503 -2.182 27.232 1.00 56.81 109 VAL A N 1
ATOM 854 C CA . VAL A 1 109 ? 47.849 -3.002 28.416 1.00 56.81 109 VAL A CA 1
ATOM 855 C C . VAL A 1 109 ? 49.177 -3.736 28.177 1.00 56.81 109 VAL A C 1
ATOM 857 O O . VAL A 1 109 ? 49.184 -4.951 28.043 1.00 56.81 109 VAL A O 1
ATOM 860 N N . ASP A 1 110 ? 50.296 -3.016 28.065 1.00 51.75 110 ASP A N 1
ATOM 861 C CA . ASP A 1 110 ? 51.608 -3.526 28.512 1.00 51.75 110 ASP A CA 1
ATOM 862 C C . ASP A 1 110 ? 52.616 -2.369 28.594 1.00 51.75 110 ASP A C 1
ATOM 864 O O . ASP A 1 110 ? 53.096 -1.864 27.580 1.00 51.75 110 ASP A O 1
ATOM 868 N N . GLY A 1 111 ? 52.875 -1.869 29.802 1.00 50.84 111 GLY A N 1
ATOM 869 C CA . GLY A 1 111 ? 53.741 -0.703 29.996 1.00 50.84 111 GLY A CA 1
ATOM 870 C C . GLY A 1 111 ? 53.614 -0.049 31.368 1.00 50.84 111 GLY A C 1
ATOM 871 O O . GLY A 1 111 ? 53.480 1.166 31.455 1.00 50.84 111 GLY A O 1
ATOM 872 N N . GLY A 1 112 ? 53.622 -0.841 32.439 1.00 44.19 112 GLY A N 1
ATOM 873 C CA . GLY A 1 112 ? 53.629 -0.349 33.816 1.00 44.19 112 GLY A CA 1
ATOM 874 C C . GLY A 1 112 ? 54.515 -1.244 34.666 1.00 44.19 112 GLY A C 1
ATOM 875 O O . GLY A 1 112 ? 54.062 -2.278 35.147 1.00 44.19 112 GLY A O 1
ATOM 876 N N . LYS A 1 113 ? 55.788 -0.867 34.752 1.00 39.69 113 LYS A N 1
ATOM 877 C CA . LYS A 1 113 ? 56.787 -1.435 35.657 1.00 39.69 113 LYS A CA 1
ATOM 878 C C . LYS A 1 113 ? 56.598 -0.873 37.061 1.00 39.69 113 LYS A C 1
ATOM 880 O O . LYS A 1 113 ? 56.243 0.324 37.146 1.00 39.69 113 LYS A O 1
#